Protein AF-A0A7W0K0W0-F1 (afdb_monomer)

Mean predicted aligned error: 3.58 Å

pLDDT: mean 94.78, std 10.16, range [46.88, 98.88]

Secondary structure (DSSP, 8-state):
-TT-SSEEHHHHHHHHHHHHHHHHHHHHHHT-S-HHHHHHHHHHHHHHHHHHHHBSSTT-SS--B-HHHHHHHHHHHHHHHHHHHHHHT-TT-HHHHHHHHHHHHHHHHHHHTEE-SPPPP---

Foldseek 3Di:
DQAAAPAEQVNVLVVLLVQLVCLLCVCVVLVFPDPLLNVVSNVLSVVSVVLSQQECDDNHVHHHDYLVVSLVVLLVSLVCLQCVCVVVVVVVRVSSNCVSNVSSVVSNVVSVRYNSDHDPDPDD

Structure (mmCIF, N/CA/C/O backbone):
data_AF-A0A7W0K0W0-F1
#
_entry.id   AF-A0A7W0K0W0-F1
#
loop_
_atom_site.group_PDB
_atom_site.id
_atom_site.type_symbol
_atom_site.label_atom_id
_atom_site.label_alt_id
_atom_site.label_comp_id
_atom_site.label_asym_id
_atom_site.label_entity_id
_atom_site.label_seq_id
_atom_site.pdbx_PDB_ins_code
_atom_site.Cartn_x
_atom_site.Cartn_y
_atom_site.Cartn_z
_atom_site.occupancy
_atom_site.B_iso_or_equiv
_atom_site.auth_seq_id
_atom_site.auth_comp_id
_atom_site.auth_asym_id
_atom_site.auth_atom_id
_atom_site.pdbx_PDB_model_num
ATOM 1 N N . MET A 1 1 ? 19.041 1.757 -3.903 1.00 60.38 1 MET A N 1
ATOM 2 C CA . MET A 1 1 ? 18.096 0.774 -3.332 1.00 60.38 1 MET A CA 1
ATOM 3 C C . MET A 1 1 ? 17.093 0.341 -4.389 1.00 60.38 1 MET A C 1
ATOM 5 O O . MET A 1 1 ? 17.070 -0.834 -4.698 1.00 60.38 1 MET A O 1
ATOM 9 N N . LEU A 1 2 ? 16.435 1.279 -5.075 1.00 78.50 2 LEU A N 1
ATOM 10 C CA . LEU A 1 2 ? 15.399 1.020 -6.092 1.00 78.50 2 LEU A CA 1
ATOM 11 C C . LEU A 1 2 ? 15.776 0.130 -7.303 1.00 78.50 2 LEU A C 1
ATOM 13 O O . LEU A 1 2 ? 14.889 -0.251 -8.054 1.00 78.50 2 LEU A O 1
ATOM 17 N N . ASN A 1 3 ? 17.048 -0.222 -7.518 1.00 81.50 3 ASN A N 1
ATOM 18 C CA . ASN A 1 3 ? 17.499 -1.002 -8.687 1.00 81.50 3 ASN A CA 1
ATOM 19 C C . ASN A 1 3 ? 18.041 -2.389 -8.294 1.00 81.50 3 ASN A C 1
ATOM 21 O O . ASN A 1 3 ? 18.635 -3.083 -9.114 1.00 81.50 3 ASN A O 1
ATOM 25 N N . ARG A 1 4 ? 17.924 -2.788 -7.020 1.00 84.00 4 ARG A N 1
ATOM 26 C CA . ARG A 1 4 ? 18.446 -4.062 -6.503 1.00 84.00 4 ARG A CA 1
ATOM 27 C C . ARG A 1 4 ? 17.460 -4.656 -5.510 1.00 84.00 4 ARG A C 1
ATOM 29 O O . ARG A 1 4 ? 16.910 -3.931 -4.699 1.00 84.00 4 ARG A O 1
ATOM 36 N N . GLY A 1 5 ? 17.284 -5.970 -5.554 1.00 91.56 5 GLY A N 1
ATOM 37 C CA . GLY A 1 5 ? 16.384 -6.673 -4.647 1.00 91.56 5 GLY A CA 1
ATOM 38 C C . GLY A 1 5 ? 15.826 -7.952 -5.270 1.00 91.56 5 GLY A C 1
ATOM 39 O O . GLY A 1 5 ? 15.755 -8.057 -6.503 1.00 91.56 5 GLY A O 1
ATOM 40 N N . PRO A 1 6 ? 15.456 -8.949 -4.450 1.00 95.25 6 PRO A N 1
ATOM 41 C CA . PRO A 1 6 ? 14.933 -10.218 -4.944 1.00 95.25 6 PRO A CA 1
ATOM 42 C C . PRO A 1 6 ? 13.568 -10.077 -5.633 1.00 95.25 6 PRO A C 1
ATOM 44 O O . PRO A 1 6 ? 13.277 -10.855 -6.544 1.00 95.25 6 PRO A O 1
ATOM 47 N N . VAL A 1 7 ? 12.761 -9.066 -5.290 1.00 96.38 7 VAL A N 1
ATOM 48 C CA . VAL A 1 7 ? 11.400 -8.895 -5.822 1.00 96.38 7 VAL A CA 1
ATOM 49 C C . VAL A 1 7 ? 11.415 -8.085 -7.130 1.00 96.38 7 VAL A C 1
ATOM 51 O O . VAL A 1 7 ? 11.869 -6.940 -7.125 1.00 96.38 7 VAL A O 1
ATOM 54 N N . PRO A 1 8 ? 10.957 -8.651 -8.267 1.00 95.19 8 PRO A N 1
ATOM 55 C CA . PRO A 1 8 ? 10.842 -7.921 -9.531 1.00 95.19 8 PRO A CA 1
ATOM 56 C C . PRO A 1 8 ? 9.728 -6.866 -9.504 1.00 95.19 8 PRO A C 1
ATOM 58 O O . PRO A 1 8 ? 8.648 -7.144 -8.985 1.00 95.19 8 PRO A O 1
ATOM 61 N N . ALA A 1 9 ? 9.928 -5.740 -10.198 1.00 95.06 9 ALA A N 1
ATOM 62 C CA . ALA A 1 9 ? 8.922 -4.689 -10.397 1.00 95.06 9 ALA A CA 1
ATOM 63 C C . ALA 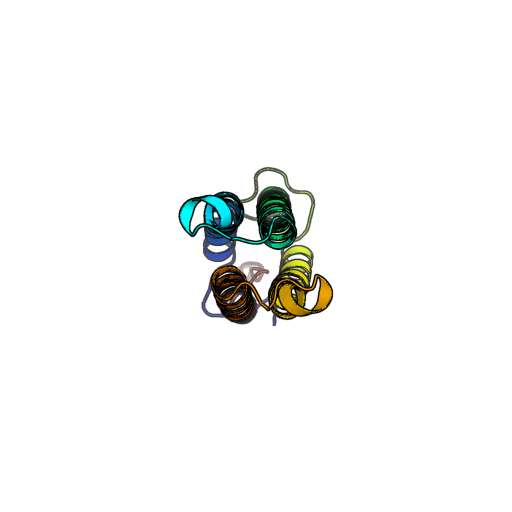A 1 9 ? 7.548 -5.221 -10.845 1.00 95.06 9 ALA A C 1
ATOM 65 O O . ALA A 1 9 ? 6.516 -4.804 -10.333 1.00 95.06 9 ALA A O 1
ATOM 66 N N . ARG A 1 10 ? 7.514 -6.198 -11.763 1.00 94.94 10 ARG A N 1
ATOM 67 C CA . ARG A 1 10 ? 6.252 -6.808 -12.216 1.00 94.94 10 ARG A CA 1
ATOM 68 C C . ARG A 1 10 ? 5.501 -7.538 -11.099 1.00 94.94 10 ARG A C 1
ATOM 70 O O . ARG A 1 10 ? 4.278 -7.537 -11.119 1.00 94.94 10 ARG A O 1
ATOM 77 N N . VAL A 1 11 ? 6.217 -8.194 -10.183 1.00 96.94 11 VAL A N 1
ATOM 78 C CA . VAL A 1 11 ? 5.603 -8.904 -9.050 1.00 96.94 11 VAL A CA 1
ATOM 79 C C . VAL A 1 11 ? 5.107 -7.897 -8.025 1.00 96.94 11 VAL A C 1
ATOM 81 O O . VAL A 1 11 ? 3.969 -8.022 -7.594 1.00 96.94 11 VAL A O 1
ATOM 84 N N . HIS A 1 12 ? 5.919 -6.886 -7.702 1.00 97.56 12 HIS A N 1
ATOM 85 C CA . HIS A 1 12 ? 5.512 -5.782 -6.832 1.00 97.56 12 HIS A CA 1
ATOM 86 C C . HIS A 1 12 ? 4.215 -5.144 -7.338 1.00 97.56 12 HIS A C 1
ATOM 88 O O . HIS A 1 12 ? 3.199 -5.249 -6.674 1.00 97.56 12 HIS A O 1
ATOM 94 N N . GLY A 1 13 ? 4.186 -4.688 -8.594 1.00 97.12 13 GLY A N 1
ATOM 95 C CA . GLY A 1 13 ? 2.994 -4.047 -9.149 1.00 97.12 13 GLY A CA 1
ATOM 96 C C . GLY A 1 13 ? 1.750 -4.931 -9.268 1.00 97.12 13 GLY A C 1
ATOM 97 O O . GLY A 1 13 ? 0.661 -4.414 -9.481 1.00 97.12 13 GLY A O 1
ATOM 98 N N . MET A 1 14 ? 1.866 -6.262 -9.172 1.00 97.94 14 MET A N 1
ATOM 99 C CA . MET A 1 14 ? 0.695 -7.139 -9.009 1.00 97.94 14 MET A CA 1
ATOM 100 C C . MET A 1 14 ? 0.215 -7.170 -7.555 1.00 97.94 14 MET A C 1
ATOM 102 O O . MET A 1 14 ? -0.990 -7.239 -7.314 1.00 97.94 14 MET A O 1
ATOM 106 N N . LEU A 1 15 ? 1.150 -7.137 -6.604 1.00 98.31 15 LEU A N 1
ATOM 107 C CA . LEU A 1 15 ? 0.857 -7.082 -5.177 1.00 98.31 15 LEU A CA 1
ATOM 108 C C . LEU A 1 15 ? 0.190 -5.762 -4.788 1.00 98.31 15 LEU A C 1
ATOM 110 O O . LEU A 1 15 ? -0.690 -5.818 -3.943 1.00 98.31 15 LEU A O 1
ATOM 114 N N . ASP A 1 16 ? 0.488 -4.641 -5.445 1.00 98.12 16 ASP A N 1
ATOM 115 C CA . ASP A 1 16 ? -0.177 -3.349 -5.190 1.00 98.12 16 ASP A CA 1
ATOM 116 C C . ASP A 1 16 ? -1.692 -3.442 -5.380 1.00 98.12 16 ASP A C 1
ATOM 118 O O . ASP A 1 16 ? -2.473 -2.979 -4.554 1.00 98.12 16 ASP A O 1
ATOM 122 N N . TYR A 1 17 ? -2.147 -4.119 -6.442 1.00 98.62 17 TYR A N 1
ATOM 123 C CA . TYR A 1 17 ? -3.581 -4.318 -6.664 1.00 98.62 17 TYR A CA 1
ATOM 124 C C . TYR A 1 17 ? -4.216 -5.201 -5.591 1.00 98.62 17 TYR A C 1
ATOM 126 O O . TYR A 1 17 ? -5.344 -4.947 -5.166 1.00 98.62 17 TYR A O 1
ATOM 134 N N . VAL A 1 18 ? -3.498 -6.240 -5.150 1.00 98.56 18 VAL A N 1
ATOM 135 C CA . VAL A 1 18 ? -3.959 -7.110 -4.062 1.00 98.56 18 VAL A CA 1
ATOM 136 C C . VAL A 1 18 ? -4.028 -6.318 -2.761 1.00 98.56 18 VAL A C 1
ATOM 138 O O . VAL A 1 18 ? -5.045 -6.370 -2.075 1.00 98.56 18 VAL A O 1
ATOM 141 N N . LEU A 1 19 ? -2.983 -5.559 -2.442 1.00 98.56 19 LEU A N 1
ATOM 142 C CA . LEU A 1 19 ? -2.890 -4.748 -1.240 1.00 98.56 19 LEU A CA 1
ATOM 143 C C . LEU A 1 19 ? -3.964 -3.664 -1.226 1.00 98.56 19 LEU A C 1
ATOM 145 O O . LEU A 1 19 ? -4.691 -3.549 -0.246 1.00 98.56 19 LEU A O 1
ATOM 149 N N . GLY A 1 20 ? -4.122 -2.924 -2.319 1.00 98.81 20 GLY A N 1
ATOM 150 C CA . GLY A 1 20 ? -5.148 -1.902 -2.453 1.00 98.81 20 GLY A CA 1
ATOM 151 C C . GLY A 1 20 ? -6.560 -2.463 -2.260 1.00 98.81 20 GLY A C 1
ATOM 152 O O . GLY A 1 20 ? -7.353 -1.892 -1.513 1.00 98.81 20 GLY A O 1
ATOM 153 N N . ALA A 1 21 ? -6.864 -3.632 -2.838 1.00 98.81 21 ALA A N 1
ATOM 154 C CA . ALA A 1 21 ? -8.137 -4.315 -2.600 1.00 98.81 21 ALA A CA 1
ATOM 155 C C . ALA A 1 21 ? -8.297 -4.768 -1.138 1.00 98.81 21 ALA A C 1
ATOM 157 O O . ALA A 1 21 ? -9.370 -4.603 -0.557 1.00 98.81 21 ALA A O 1
ATOM 158 N N . VAL A 1 22 ? -7.236 -5.310 -0.528 1.00 98.75 22 VAL A N 1
ATOM 159 C CA . VAL A 1 22 ? -7.233 -5.706 0.886 1.00 98.75 22 VAL A CA 1
ATOM 160 C C . VAL A 1 22 ? -7.473 -4.498 1.787 1.00 98.75 22 VAL A C 1
ATOM 162 O O . VAL A 1 22 ? -8.330 -4.585 2.650 1.00 98.75 22 VAL A O 1
ATOM 165 N N . LEU A 1 23 ? -6.800 -3.368 1.572 1.00 98.81 23 LEU A N 1
ATOM 166 C CA . LEU A 1 23 ? -6.988 -2.140 2.352 1.00 98.81 23 LEU A CA 1
ATOM 167 C C . LEU A 1 23 ? -8.427 -1.609 2.253 1.00 98.81 23 LEU A C 1
ATOM 169 O O . LEU A 1 23 ? -9.019 -1.236 3.261 1.00 98.81 23 LEU A O 1
ATOM 173 N N . VAL A 1 24 ? -9.033 -1.637 1.061 1.00 98.88 24 VAL A N 1
ATOM 174 C CA . VAL A 1 24 ? -10.434 -1.215 0.882 1.00 98.88 24 VAL A CA 1
ATOM 175 C C . VAL A 1 24 ? -11.411 -2.138 1.615 1.00 98.88 24 VAL A C 1
ATOM 177 O O . VAL A 1 24 ? -12.410 -1.666 2.151 1.00 98.88 24 VAL A O 1
ATOM 180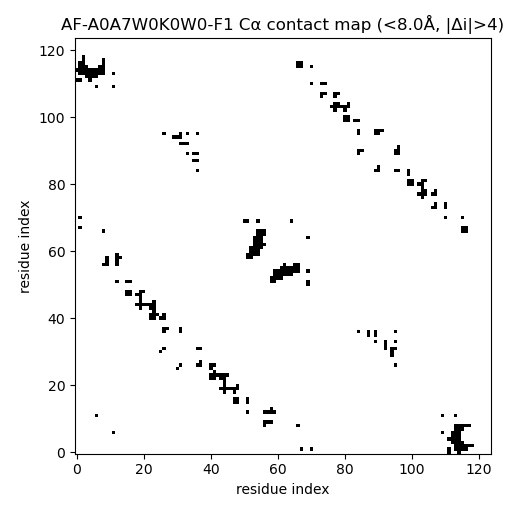 N N . LEU A 1 25 ? -11.160 -3.449 1.633 1.00 98.81 25 LEU A N 1
ATOM 181 C CA . LEU A 1 25 ? -12.109 -4.435 2.164 1.00 98.81 25 LEU A CA 1
ATOM 182 C C . LEU A 1 25 ? -11.878 -4.789 3.640 1.00 98.81 25 LEU A C 1
ATOM 184 O O . LEU A 1 25 ? -12.826 -5.159 4.333 1.00 98.81 25 LEU A O 1
ATOM 188 N N . ALA A 1 26 ? -10.643 -4.675 4.125 1.00 98.56 26 ALA A N 1
ATOM 189 C CA . ALA A 1 26 ? -10.228 -5.056 5.469 1.00 98.56 26 ALA A CA 1
ATOM 190 C C . ALA A 1 26 ? -11.078 -4.458 6.594 1.00 98.56 26 ALA A C 1
ATOM 192 O O . ALA A 1 26 ? -11.491 -5.250 7.437 1.00 98.56 26 ALA A O 1
ATOM 193 N N . PRO A 1 27 ? -11.403 -3.148 6.634 1.00 98.62 27 PRO A N 1
ATOM 194 C CA . PRO A 1 27 ? -12.176 -2.611 7.754 1.00 98.62 27 PRO A CA 1
ATOM 195 C C . PRO A 1 27 ? -13.549 -3.281 7.888 1.00 98.62 27 PRO A C 1
ATOM 197 O O . PRO A 1 27 ? -14.002 -3.551 8.995 1.00 98.62 27 PRO A O 1
ATOM 200 N N . PHE A 1 28 ? -14.177 -3.648 6.767 1.00 98.50 28 PHE A N 1
ATOM 201 C CA . PHE A 1 28 ? -15.485 -4.306 6.755 1.00 98.50 28 PHE A CA 1
ATOM 202 C C . PHE A 1 28 ? -15.408 -5.803 7.069 1.00 98.50 28 PHE A C 1
ATOM 204 O O . PHE A 1 28 ? -16.318 -6.357 7.677 1.00 98.50 28 PHE A O 1
ATOM 211 N N . VAL A 1 29 ? -14.338 -6.473 6.632 1.00 98.50 29 VAL A N 1
ATOM 212 C CA . VAL A 1 29 ? -14.140 -7.916 6.850 1.00 98.50 29 VAL A CA 1
ATOM 213 C C . VAL A 1 29 ? -13.639 -8.205 8.264 1.00 98.50 29 VAL A C 1
ATOM 215 O O . VAL A 1 29 ? -14.039 -9.201 8.862 1.00 98.50 29 VAL A O 1
ATOM 218 N N . LEU A 1 30 ? -12.753 -7.353 8.782 1.00 98.12 30 LEU A N 1
ATOM 219 C CA . LEU A 1 30 ? -12.147 -7.489 10.105 1.00 98.12 30 LEU A CA 1
ATOM 220 C C . LEU A 1 30 ? -12.968 -6.802 11.202 1.00 98.12 30 LEU A C 1
ATOM 222 O O . LEU A 1 30 ? -12.739 -7.098 12.369 1.00 98.12 30 LEU A O 1
ATOM 226 N N . GLY A 1 31 ? -13.919 -5.938 10.832 1.00 97.56 31 GLY A N 1
ATOM 227 C CA . GLY A 1 31 ? -14.795 -5.235 11.766 1.00 97.56 31 GLY A CA 1
ATOM 228 C C . GLY A 1 31 ? -14.042 -4.190 12.579 1.00 97.56 31 GLY A C 1
ATOM 229 O O . GLY A 1 31 ? -13.938 -4.337 13.789 1.00 97.56 31 GLY A O 1
ATOM 230 N N . PHE A 1 32 ? -13.483 -3.174 11.916 1.00 98.25 32 PHE A N 1
ATOM 231 C CA . PHE A 1 32 ? -12.914 -2.026 12.631 1.00 98.25 32 PHE A CA 1
ATOM 232 C C . PHE A 1 32 ? -14.031 -1.305 13.391 1.00 98.25 32 PHE A C 1
ATOM 234 O O . PHE A 1 32 ? -15.106 -1.074 12.833 1.00 98.25 32 PHE A O 1
ATOM 241 N N . ASP A 1 33 ? -13.763 -0.961 14.646 1.00 96.56 33 ASP A N 1
ATOM 242 C CA . ASP A 1 33 ? -14.713 -0.290 15.535 1.00 96.56 33 ASP A CA 1
ATOM 243 C C . ASP A 1 33 ? -14.623 1.242 15.398 1.00 96.56 33 ASP A C 1
ATOM 245 O O . ASP A 1 33 ? -15.552 1.956 15.781 1.00 96.56 33 ASP A O 1
ATOM 249 N N . ASP A 1 34 ? -13.524 1.752 14.827 1.00 98.06 34 ASP A N 1
ATOM 250 C CA . ASP A 1 34 ? -13.295 3.180 14.606 1.00 98.06 34 ASP A CA 1
ATOM 251 C C . ASP A 1 34 ? -13.575 3.625 13.148 1.00 98.06 34 ASP A C 1
ATOM 253 O O . ASP A 1 34 ? -12.996 3.134 12.166 1.00 98.06 34 ASP A O 1
ATOM 257 N N . ASP A 1 35 ? -14.458 4.618 12.995 1.00 98.25 35 ASP A N 1
ATOM 258 C CA . ASP A 1 35 ? -14.845 5.187 11.694 1.00 98.25 35 ASP A CA 1
ATOM 259 C C . ASP A 1 35 ? -13.683 5.922 10.996 1.00 98.25 35 ASP A C 1
ATOM 261 O O . ASP A 1 35 ? -13.588 5.935 9.758 1.00 98.25 35 ASP A O 1
ATOM 265 N N . THR A 1 36 ? -12.774 6.528 11.768 1.00 98.50 36 THR A N 1
ATOM 266 C CA . THR A 1 36 ? -11.567 7.185 11.246 1.00 98.50 36 THR A CA 1
ATOM 267 C C . THR A 1 36 ? -10.606 6.138 10.706 1.00 98.50 36 THR A C 1
ATOM 269 O O . THR A 1 36 ? -10.133 6.289 9.579 1.00 98.50 36 THR A O 1
ATOM 272 N N . ALA A 1 37 ? -10.376 5.045 11.438 1.00 98.62 37 ALA A N 1
ATOM 273 C CA . ALA A 1 37 ? -9.568 3.920 10.972 1.00 98.62 37 ALA A CA 1
ATOM 274 C C . ALA A 1 37 ? -10.119 3.343 9.662 1.00 98.62 37 ALA A C 1
ATOM 276 O O . ALA A 1 37 ? -9.368 3.154 8.700 1.00 98.62 37 ALA A O 1
ATOM 277 N N . THR A 1 38 ? -11.437 3.135 9.589 1.00 98.81 38 THR A N 1
ATOM 278 C CA . THR A 1 38 ? -12.121 2.678 8.371 1.00 98.81 38 THR A CA 1
ATOM 279 C C . THR A 1 38 ? -11.886 3.636 7.206 1.00 98.81 38 THR A C 1
ATOM 281 O O . THR A 1 38 ? -11.455 3.218 6.129 1.00 98.81 38 THR A O 1
ATOM 284 N N . THR A 1 39 ? -12.106 4.935 7.421 1.00 98.81 39 THR A N 1
ATOM 285 C CA . THR A 1 39 ? -11.940 5.960 6.383 1.00 98.81 39 THR A CA 1
ATOM 286 C C . THR A 1 39 ? -10.496 6.037 5.891 1.00 98.81 39 THR A C 1
ATOM 288 O O . THR A 1 39 ? -10.253 6.008 4.683 1.00 98.81 39 THR A O 1
ATOM 291 N N . VAL A 1 40 ? -9.527 6.097 6.809 1.00 98.81 40 VAL A N 1
ATOM 292 C CA . VAL A 1 40 ? -8.095 6.153 6.484 1.00 98.81 40 VAL A CA 1
ATOM 293 C C . VAL A 1 40 ? -7.674 4.906 5.706 1.00 98.81 40 VAL A C 1
ATOM 295 O O . VAL A 1 40 ? -6.972 5.030 4.704 1.00 98.81 40 VAL A O 1
ATOM 298 N N . CYS A 1 41 ? -8.137 3.720 6.110 1.00 98.75 41 CYS A N 1
ATOM 299 C CA . CYS A 1 41 ? -7.796 2.455 5.461 1.00 98.75 41 CYS A CA 1
ATOM 300 C C . CYS A 1 41 ? -8.328 2.389 4.020 1.00 98.75 41 CYS A C 1
ATOM 302 O O . CYS A 1 41 ? -7.581 2.084 3.088 1.00 98.75 41 CYS A O 1
ATOM 304 N N . VAL A 1 42 ? -9.592 2.775 3.808 1.00 98.88 42 VAL A N 1
ATOM 305 C CA . VAL A 1 42 ? -10.204 2.807 2.471 1.00 98.88 42 VAL A CA 1
ATOM 306 C C . VAL A 1 42 ? -9.517 3.831 1.569 1.00 98.88 42 VAL A C 1
ATOM 308 O O . VAL A 1 42 ? -9.200 3.519 0.421 1.00 98.88 42 VAL A O 1
AT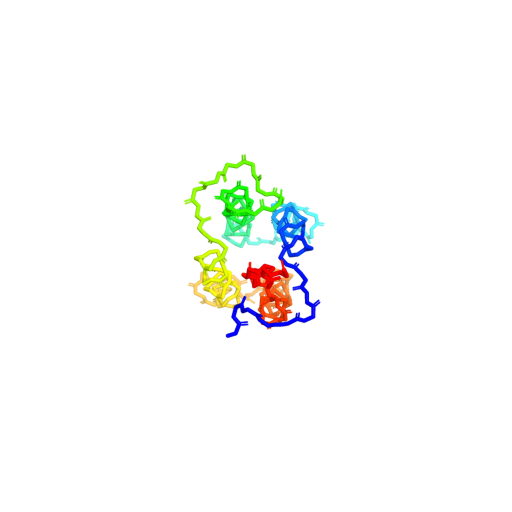OM 311 N N . VAL A 1 43 ? -9.247 5.041 2.073 1.00 98.88 43 VAL A N 1
ATOM 312 C CA . VAL A 1 43 ? -8.538 6.079 1.306 1.00 98.88 43 VAL A CA 1
ATOM 313 C C . VAL A 1 43 ? -7.132 5.615 0.935 1.00 98.88 43 VAL A C 1
ATOM 315 O O . VAL A 1 43 ? -6.725 5.787 -0.215 1.00 98.88 43 VAL A O 1
ATOM 318 N N . ALA A 1 44 ? -6.411 4.984 1.865 1.00 98.81 44 ALA A N 1
ATOM 319 C CA . ALA A 1 44 ? -5.096 4.414 1.601 1.00 98.81 44 ALA A CA 1
ATOM 320 C C . ALA A 1 44 ? -5.160 3.330 0.515 1.00 98.81 44 ALA A C 1
ATOM 322 O O . ALA A 1 44 ? -4.363 3.358 -0.418 1.00 98.81 44 ALA A O 1
ATOM 323 N N . GLY A 1 45 ? -6.147 2.432 0.574 1.00 98.88 45 GLY A N 1
ATOM 324 C CA . GLY A 1 45 ? -6.347 1.405 -0.448 1.00 98.88 45 GLY A CA 1
ATOM 325 C C . GLY A 1 45 ? -6.655 1.973 -1.834 1.00 98.88 45 GLY A C 1
ATOM 326 O O . GLY A 1 45 ? -6.092 1.522 -2.828 1.00 98.88 45 GLY A O 1
ATOM 327 N N . VAL A 1 46 ? -7.492 3.009 -1.923 1.00 98.88 46 VAL A N 1
ATOM 328 C CA . VAL A 1 46 ? -7.766 3.696 -3.197 1.00 98.88 46 VAL A CA 1
ATOM 329 C C . VAL A 1 46 ? -6.520 4.414 -3.723 1.00 98.88 46 VAL A C 1
ATOM 331 O O . VAL A 1 46 ? -6.256 4.369 -4.926 1.00 98.88 46 VAL A O 1
ATOM 334 N N . ALA A 1 47 ? -5.746 5.056 -2.844 1.00 98.75 47 ALA A N 1
ATOM 335 C CA . ALA A 1 47 ? -4.502 5.724 -3.216 1.00 98.75 47 ALA A CA 1
ATOM 336 C C . ALA A 1 47 ? -3.461 4.729 -3.755 1.00 98.75 47 ALA A C 1
ATOM 338 O O . ALA A 1 47 ? -2.881 4.986 -4.807 1.00 98.75 47 ALA A O 1
ATOM 339 N N . GLU A 1 48 ? -3.294 3.581 -3.096 1.00 98.62 48 GLU A N 1
ATOM 340 C CA . GLU A 1 48 ? -2.433 2.474 -3.532 1.00 98.62 48 GLU A CA 1
ATOM 341 C C . GLU A 1 48 ? -2.812 1.992 -4.941 1.00 98.62 48 GLU A C 1
ATOM 343 O O . GLU A 1 48 ? -1.985 1.978 -5.854 1.00 98.62 48 GLU A O 1
ATOM 348 N N . LEU A 1 49 ? -4.101 1.698 -5.163 1.00 98.75 49 LEU A N 1
ATOM 349 C CA . LEU A 1 49 ? -4.608 1.285 -6.477 1.00 98.75 49 LEU A CA 1
ATOM 350 C C . LEU A 1 49 ? -4.340 2.340 -7.549 1.00 98.75 49 LEU A C 1
ATOM 352 O O . LEU A 1 49 ? -3.948 2.007 -8.668 1.00 98.75 49 LEU A O 1
ATOM 356 N N . PHE A 1 50 ? -4.563 3.613 -7.222 1.00 98.69 50 PHE A N 1
ATOM 357 C CA . PHE A 1 50 ? -4.321 4.714 -8.143 1.00 98.69 50 PHE A CA 1
ATOM 358 C C . PHE A 1 50 ? -2.837 4.817 -8.507 1.00 98.69 50 PHE A C 1
ATOM 360 O O . PHE A 1 50 ? -2.492 4.921 -9.686 1.00 98.69 50 PHE A O 1
ATOM 367 N N . VAL A 1 51 ? -1.951 4.754 -7.517 1.00 98.50 51 VAL A N 1
ATOM 368 C CA . VAL A 1 51 ? -0.501 4.823 -7.710 1.00 98.50 51 V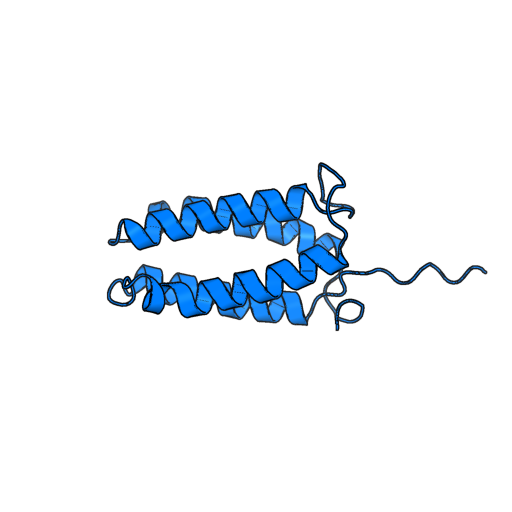AL A CA 1
ATOM 369 C C . VAL A 1 51 ? -0.020 3.637 -8.553 1.00 98.50 51 VAL A C 1
ATOM 371 O O . VAL A 1 51 ? 0.564 3.863 -9.613 1.00 98.50 51 VAL A O 1
ATOM 374 N N . GLY A 1 52 ? -0.354 2.392 -8.196 1.00 97.69 52 GLY A N 1
ATOM 375 C CA . GLY A 1 52 ? 0.026 1.201 -8.970 1.00 97.69 52 GLY A CA 1
ATOM 376 C C . GLY A 1 52 ? -0.512 1.204 -10.411 1.00 97.69 52 GLY A C 1
ATOM 377 O O . GLY A 1 52 ? 0.215 0.883 -11.365 1.00 97.69 52 GLY A O 1
ATOM 378 N N . ALA A 1 53 ? -1.759 1.654 -10.605 1.00 98.44 53 ALA A N 1
ATOM 379 C CA . ALA A 1 53 ? -2.385 1.764 -11.924 1.00 98.44 53 ALA A CA 1
ATOM 380 C C . ALA A 1 53 ? -1.778 2.864 -12.800 1.00 98.44 53 ALA A C 1
ATOM 382 O O . ALA A 1 53 ? -1.843 2.758 -14.028 1.00 98.44 53 ALA A O 1
ATOM 383 N N . THR A 1 54 ? -1.191 3.900 -12.203 1.00 98.56 54 THR A N 1
ATOM 384 C CA . THR A 1 54 ? -0.610 5.039 -12.926 1.00 98.56 54 THR A CA 1
ATOM 385 C C . THR A 1 54 ? 0.907 4.922 -13.139 1.00 98.56 54 THR A C 1
ATOM 387 O O . THR A 1 54 ? 1.511 5.782 -13.791 1.00 98.56 54 THR A O 1
ATOM 390 N N . THR A 1 55 ? 1.530 3.837 -12.667 1.00 98.25 55 THR A N 1
ATOM 391 C CA . THR A 1 55 ? 2.967 3.580 -12.826 1.00 98.25 55 THR A CA 1
ATOM 392 C C . THR A 1 55 ? 3.348 3.056 -14.214 1.00 98.25 55 THR A C 1
ATOM 394 O O . THR A 1 55 ? 2.721 2.171 -14.815 1.00 98.25 55 THR A O 1
ATOM 397 N N . ALA A 1 56 ? 4.463 3.573 -14.729 1.00 96.75 56 ALA A N 1
ATOM 398 C CA . ALA A 1 56 ? 5.038 3.239 -16.023 1.00 96.75 56 ALA A CA 1
ATOM 399 C C . ALA A 1 56 ? 5.806 1.895 -16.036 1.00 96.75 56 ALA A C 1
ATOM 401 O O . ALA A 1 56 ? 7.002 1.852 -16.307 1.00 96.75 56 ALA A O 1
ATOM 402 N N . TRP A 1 57 ? 5.110 0.788 -15.754 1.00 93.56 57 TRP A N 1
ATOM 403 C CA . TRP A 1 57 ? 5.648 -0.588 -15.699 1.00 93.56 57 TRP A CA 1
ATOM 404 C C . TRP A 1 57 ? 4.652 -1.643 -16.211 1.00 93.56 57 TRP A C 1
ATOM 406 O O . TRP A 1 57 ? 3.532 -1.293 -16.561 1.00 93.56 57 TRP A O 1
ATOM 416 N N . GLY A 1 58 ? 5.009 -2.930 -16.259 1.00 94.75 58 GLY A N 1
ATOM 417 C CA . GLY A 1 58 ? 4.147 -3.991 -16.815 1.00 94.75 58 GLY A CA 1
ATOM 418 C C . GLY A 1 58 ? 2.692 -4.012 -16.295 1.00 94.75 58 GLY A C 1
ATOM 419 O O . GLY A 1 58 ? 1.785 -3.997 -17.123 1.00 94.75 58 GLY A O 1
ATOM 420 N N . PRO A 1 59 ? 2.448 -4.009 -14.969 1.00 96.62 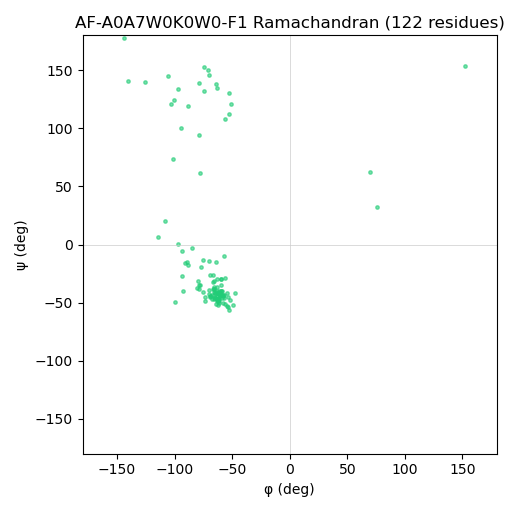59 PRO A N 1
ATOM 421 C CA . PRO A 1 59 ? 1.092 -4.060 -14.396 1.00 96.62 59 PRO A CA 1
ATOM 422 C C . PRO A 1 59 ? 0.269 -2.761 -14.464 1.00 96.62 59 PRO A C 1
ATOM 424 O O . PRO A 1 59 ? -0.931 -2.788 -14.208 1.00 96.62 59 PRO A O 1
ATOM 427 N N . GLY A 1 60 ? 0.881 -1.614 -14.769 1.00 96.75 60 GLY A N 1
ATOM 428 C CA . GLY A 1 60 ? 0.169 -0.330 -14.764 1.00 96.75 60 GLY A CA 1
ATOM 429 C C . GLY A 1 60 ? -0.821 -0.205 -15.929 1.00 96.75 60 GLY A C 1
ATOM 430 O O . GLY A 1 60 ? -0.565 -0.723 -17.019 1.00 96.75 60 GLY A O 1
ATOM 431 N N . LEU A 1 61 ? -1.904 0.542 -15.736 1.00 98.06 61 LEU A N 1
ATOM 432 C CA . LEU A 1 61 ? -2.940 0.788 -16.747 1.00 98.06 61 LEU A CA 1
ATOM 433 C C . LEU A 1 61 ? -2.667 2.064 -17.551 1.00 98.06 61 LEU A C 1
ATOM 435 O O . LEU A 1 61 ? -2.820 2.079 -18.770 1.00 98.06 61 LEU A O 1
ATOM 439 N N . VAL A 1 62 ? -2.205 3.119 -16.879 1.00 97.88 62 VAL A N 1
ATOM 440 C CA . VAL A 1 62 ? -1.843 4.411 -17.473 1.00 97.88 62 VAL A CA 1
ATOM 441 C C . VAL A 1 62 ? -0.409 4.744 -17.068 1.00 97.88 62 VAL A C 1
ATOM 443 O O . VAL A 1 62 ? 0.001 4.467 -15.952 1.00 97.88 62 VAL A O 1
ATOM 446 N N . LYS A 1 63 ? 0.402 5.292 -17.976 1.00 97.12 63 LYS A N 1
ATOM 447 C CA . LYS A 1 63 ? 1.849 5.485 -17.761 1.00 97.12 63 LYS A CA 1
ATOM 448 C C . LYS A 1 63 ? 2.152 6.940 -17.393 1.00 97.12 63 LYS A C 1
ATOM 450 O O . LYS A 1 63 ? 2.632 7.692 -18.233 1.00 97.12 63 LYS A O 1
ATOM 455 N N . LEU A 1 64 ? 1.820 7.339 -16.165 1.00 97.69 64 LEU A N 1
ATOM 456 C CA . LEU A 1 64 ? 1.985 8.717 -15.679 1.00 97.69 64 LEU A CA 1
ATOM 457 C C . LEU A 1 64 ? 3.243 8.894 -14.826 1.00 97.69 64 LEU A C 1
ATOM 459 O O . LEU A 1 64 ? 4.011 9.822 -15.069 1.00 97.69 64 LEU A O 1
ATOM 463 N N . ILE A 1 65 ? 3.465 8.021 -13.840 1.00 96.69 65 ILE A N 1
ATOM 464 C CA . ILE A 1 65 ? 4.601 8.131 -12.914 1.00 96.69 65 ILE A CA 1
ATOM 465 C C . ILE A 1 65 ? 5.679 7.096 -13.237 1.00 96.69 65 ILE A C 1
ATOM 467 O O . ILE A 1 65 ? 5.385 5.983 -13.673 1.00 96.69 65 ILE A O 1
ATOM 471 N N . SER A 1 66 ? 6.952 7.451 -13.046 1.00 96.62 66 SER A N 1
ATOM 472 C CA . SER A 1 66 ? 8.052 6.506 -13.264 1.00 96.62 66 SER A CA 1
ATOM 473 C C . SER A 1 66 ? 8.119 5.471 -12.129 1.00 96.62 66 SER A C 1
ATOM 475 O O . SER A 1 66 ? 7.766 5.797 -10.994 1.00 96.62 66 SER A O 1
ATOM 477 N N . PRO A 1 67 ? 8.640 4.252 -12.375 1.00 95.88 67 PRO A N 1
ATOM 478 C CA . PRO A 1 67 ? 8.822 3.254 -11.316 1.00 95.88 67 PRO A CA 1
ATOM 479 C C . PRO A 1 67 ? 9.683 3.744 -10.143 1.00 95.88 67 PRO A C 1
ATOM 481 O O . PRO A 1 67 ? 9.488 3.325 -9.008 1.00 95.88 67 PRO A O 1
ATOM 484 N N . ALA A 1 68 ? 10.620 4.665 -10.396 1.00 94.88 68 ALA A N 1
ATOM 485 C CA . ALA A 1 68 ? 11.433 5.257 -9.339 1.00 94.88 68 ALA A CA 1
ATOM 486 C C . ALA A 1 68 ? 10.618 6.193 -8.430 1.00 94.88 68 ALA A C 1
ATOM 488 O O . ALA A 1 68 ? 10.820 6.188 -7.220 1.00 94.88 68 ALA A O 1
ATOM 489 N N . VAL A 1 69 ? 9.699 6.981 -9.004 1.00 96.81 69 VAL A N 1
ATOM 490 C CA . VAL A 1 69 ? 8.788 7.845 -8.235 1.00 96.81 69 VAL A CA 1
ATOM 491 C C . VAL A 1 69 ? 7.801 7.002 -7.436 1.00 96.81 69 VAL A C 1
ATOM 493 O O . VAL A 1 69 ? 7.611 7.279 -6.259 1.00 96.81 69 VAL A O 1
ATOM 496 N N . HIS A 1 70 ? 7.240 5.955 -8.046 1.00 97.50 70 HIS A N 1
ATOM 497 C CA . HIS A 1 70 ? 6.383 4.988 -7.359 1.00 97.50 70 HIS A CA 1
ATOM 498 C C . HIS A 1 70 ? 7.081 4.405 -6.119 1.00 97.50 70 HIS A C 1
ATOM 500 O O . HIS A 1 70 ? 6.603 4.613 -5.015 1.00 97.50 70 HIS A O 1
ATOM 506 N N . GLY A 1 71 ? 8.297 3.858 -6.256 1.00 96.94 71 GLY A N 1
ATOM 507 C CA . GLY A 1 71 ? 9.007 3.298 -5.099 1.00 96.94 71 GLY A CA 1
ATOM 508 C C . GLY A 1 71 ? 9.285 4.305 -3.968 1.00 96.94 71 GLY A C 1
ATOM 509 O O . GLY A 1 71 ? 9.343 3.924 -2.802 1.00 96.94 71 GLY A O 1
ATOM 510 N N . ILE A 1 72 ? 9.447 5.601 -4.274 1.00 97.31 72 ILE A N 1
ATOM 511 C CA . ILE A 1 72 ? 9.545 6.653 -3.243 1.00 97.31 72 ILE A CA 1
ATOM 512 C C . ILE A 1 72 ? 8.196 6.855 -2.544 1.00 97.31 72 ILE A C 1
ATOM 514 O O . ILE A 1 72 ? 8.167 7.000 -1.321 1.00 97.31 72 ILE A O 1
ATOM 518 N N . ILE A 1 73 ? 7.100 6.871 -3.307 1.00 98.25 73 ILE A N 1
ATOM 519 C CA . ILE A 1 73 ? 5.743 6.960 -2.764 1.00 98.25 73 ILE A CA 1
ATOM 520 C C . ILE A 1 73 ? 5.493 5.790 -1.813 1.00 98.25 73 ILE A C 1
ATOM 522 O O . ILE A 1 73 ? 5.043 6.043 -0.702 1.00 98.25 73 ILE A O 1
ATOM 526 N N . ASP A 1 74 ? 5.877 4.563 -2.164 1.00 98.06 74 ASP A N 1
ATOM 527 C CA . ASP A 1 74 ? 5.614 3.394 -1.317 1.00 98.06 74 ASP A CA 1
ATOM 528 C C . ASP A 1 74 ? 6.374 3.447 0.011 1.00 98.06 74 ASP A C 1
ATOM 530 O O . ASP A 1 74 ? 5.844 3.065 1.055 1.00 98.06 74 ASP A O 1
ATOM 534 N N . TYR A 1 75 ? 7.612 3.960 0.015 1.00 98.19 75 TYR A N 1
ATOM 535 C CA . TYR A 1 75 ? 8.349 4.187 1.263 1.00 98.19 75 TYR A CA 1
ATOM 536 C C . TYR A 1 75 ? 7.608 5.162 2.184 1.00 98.19 75 TYR A C 1
ATOM 538 O O . TYR A 1 75 ? 7.524 4.931 3.390 1.00 98.19 75 TYR A O 1
ATOM 546 N N . VAL A 1 76 ? 7.069 6.248 1.625 1.00 98.62 76 VAL A N 1
ATOM 547 C CA . VAL A 1 76 ? 6.294 7.232 2.394 1.00 98.62 76 VAL A CA 1
ATOM 548 C C . VAL A 1 76 ? 4.962 6.637 2.837 1.00 98.62 76 VAL A C 1
ATOM 550 O O . VAL A 1 76 ? 4.585 6.794 3.993 1.00 98.62 76 VAL A O 1
ATOM 553 N N . PHE A 1 77 ? 4.272 5.931 1.946 1.00 98.69 77 PHE A N 1
ATOM 554 C CA . PHE A 1 77 ? 2.977 5.312 2.187 1.00 98.69 77 PHE A CA 1
ATOM 555 C C . PHE A 1 77 ? 3.048 4.267 3.302 1.00 98.69 77 PHE A C 1
ATOM 557 O O . PHE A 1 77 ? 2.302 4.344 4.272 1.00 98.69 77 PHE A O 1
ATOM 564 N N . THR A 1 78 ? 4.000 3.337 3.229 1.00 98.62 78 THR A N 1
ATOM 565 C CA . THR A 1 78 ? 4.173 2.282 4.240 1.00 98.62 78 THR A CA 1
ATOM 566 C C . THR A 1 78 ? 4.604 2.842 5.592 1.00 98.62 78 THR A C 1
ATOM 568 O O . THR A 1 78 ? 4.078 2.420 6.620 1.00 98.62 78 THR A O 1
ATOM 571 N N . ALA A 1 79 ? 5.478 3.854 5.615 1.00 98.69 79 ALA A N 1
ATOM 572 C CA . ALA A 1 79 ? 5.792 4.581 6.843 1.00 98.69 79 ALA A CA 1
ATOM 573 C C . ALA A 1 79 ? 4.558 5.307 7.406 1.00 98.69 79 ALA A C 1
ATOM 575 O O . ALA A 1 79 ? 4.325 5.259 8.613 1.00 98.69 79 ALA A O 1
ATOM 576 N N . ALA A 1 80 ? 3.750 5.933 6.544 1.00 98.81 80 ALA A N 1
ATOM 577 C CA . ALA A 1 80 ? 2.518 6.610 6.934 1.00 98.81 80 ALA A CA 1
ATOM 578 C C . ALA A 1 80 ? 1.504 5.635 7.545 1.00 98.81 80 ALA A C 1
ATOM 580 O O . ALA A 1 80 ? 0.925 5.959 8.575 1.00 98.81 80 ALA A O 1
ATOM 581 N N . LEU A 1 81 ? 1.344 4.430 6.987 1.00 98.81 81 LEU A N 1
ATOM 582 C CA . LEU A 1 81 ? 0.491 3.390 7.571 1.00 98.81 81 LEU A CA 1
ATOM 583 C C . LEU A 1 81 ? 0.944 2.995 8.983 1.00 98.81 81 LEU A C 1
ATOM 585 O O . LEU A 1 81 ? 0.105 2.832 9.861 1.00 98.81 81 LEU A O 1
ATOM 589 N N . ILE A 1 82 ? 2.255 2.892 9.228 1.00 98.88 82 ILE A N 1
ATOM 590 C CA . ILE A 1 82 ? 2.792 2.547 10.556 1.00 98.88 82 ILE A CA 1
ATOM 591 C C . ILE A 1 82 ? 2.443 3.622 11.593 1.00 98.88 82 ILE A C 1
ATOM 593 O O . ILE A 1 82 ? 2.132 3.294 12.735 1.00 98.88 82 ILE A O 1
ATOM 597 N N . VAL A 1 83 ? 2.511 4.901 11.216 1.00 98.75 83 VAL A N 1
ATOM 598 C CA . VAL A 1 83 ? 2.276 6.012 12.154 1.00 98.75 83 VAL A CA 1
ATOM 599 C C . VAL A 1 83 ? 0.819 6.479 12.213 1.00 98.75 83 VAL A C 1
ATOM 601 O O . VAL A 1 83 ? 0.452 7.176 13.157 1.00 98.75 83 VAL A O 1
ATOM 604 N N . ALA A 1 84 ? -0.014 6.101 11.237 1.00 98.75 84 ALA A N 1
ATOM 605 C CA . ALA A 1 84 ? -1.402 6.542 11.120 1.00 98.75 84 ALA A CA 1
ATOM 606 C C . ALA A 1 84 ? -2.246 6.304 12.387 1.00 98.75 84 ALA A C 1
ATOM 608 O O . ALA A 1 84 ? -2.905 7.264 12.791 1.00 98.75 84 ALA A O 1
ATOM 609 N N . PRO A 1 85 ? -2.197 5.133 13.060 1.00 98.75 85 PRO A N 1
ATO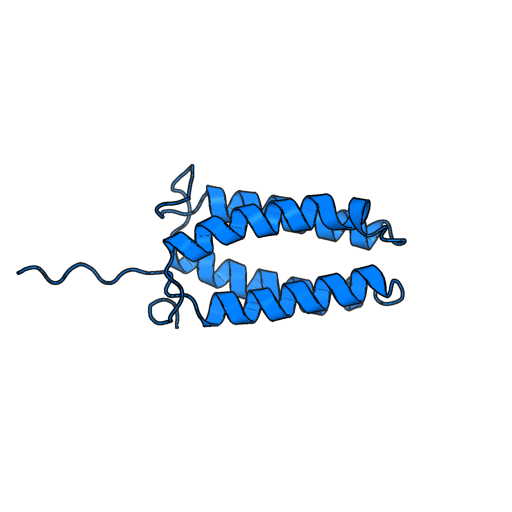M 610 C CA . PRO A 1 85 ? -2.993 4.904 14.269 1.00 98.75 85 PRO A CA 1
ATOM 611 C C . PRO A 1 85 ? -2.774 5.973 15.340 1.00 98.75 85 PRO A C 1
ATOM 613 O O . PRO A 1 85 ? -3.730 6.491 15.903 1.00 98.75 85 PRO A O 1
ATOM 616 N N 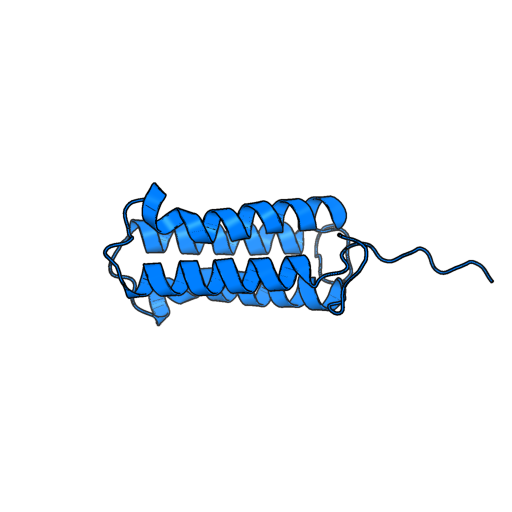. PHE A 1 86 ? -1.522 6.389 15.536 1.00 98.62 86 PHE A N 1
ATOM 617 C CA . PHE A 1 86 ? -1.142 7.359 16.563 1.00 98.62 86 PHE A CA 1
ATOM 618 C C . PHE A 1 86 ? -1.420 8.810 16.157 1.00 98.62 86 PHE A C 1
ATOM 620 O O . PHE A 1 86 ? -1.681 9.656 17.006 1.00 98.62 86 PHE A O 1
ATOM 627 N N . ILE A 1 87 ? -1.334 9.126 14.860 1.00 98.44 87 ILE A N 1
ATOM 628 C CA . ILE A 1 87 ? -1.603 10.481 14.352 1.00 98.44 87 ILE A CA 1
ATOM 629 C C . ILE A 1 87 ? -3.106 10.762 14.327 1.00 98.44 87 ILE A C 1
ATOM 631 O O . ILE A 1 87 ? -3.528 11.871 14.653 1.00 98.44 87 ILE A O 1
ATOM 635 N N . PHE A 1 88 ? -3.902 9.774 13.917 1.00 98.12 88 PHE A N 1
ATOM 636 C CA . PHE A 1 88 ? -5.351 9.904 13.780 1.00 98.12 88 PHE A CA 1
ATOM 637 C C . PHE A 1 88 ? -6.122 9.444 15.026 1.00 98.12 88 PHE A C 1
ATOM 639 O O . PHE A 1 88 ? -7.327 9.666 15.082 1.00 98.12 88 PHE A O 1
ATOM 646 N N . GLY A 1 89 ? -5.439 8.878 16.028 1.00 98.19 89 GLY A N 1
ATOM 647 C CA . GLY A 1 89 ? -6.001 8.577 17.347 1.00 98.19 89 GLY A CA 1
ATOM 648 C C . GLY A 1 89 ? -6.918 7.356 17.382 1.00 98.19 89 GLY A C 1
ATOM 649 O O . GLY A 1 89 ? -7.876 7.353 18.147 1.00 98.19 89 GLY A O 1
ATOM 650 N N . PHE A 1 90 ? -6.648 6.352 16.545 1.00 98.31 90 PHE A N 1
ATOM 651 C CA . PHE A 1 90 ? -7.388 5.083 16.522 1.00 98.31 90 PHE A CA 1
ATOM 652 C C . PHE A 1 90 ? -6.561 3.909 17.074 1.00 98.31 90 PHE A C 1
ATOM 654 O O . PHE A 1 90 ? -6.851 2.749 16.795 1.00 98.31 90 PHE A O 1
ATOM 661 N N . ASP A 1 91 ? -5.511 4.180 17.853 1.00 98.25 91 ASP A N 1
ATOM 662 C CA . ASP A 1 91 ? -4.655 3.153 18.458 1.00 98.25 91 ASP A CA 1
ATOM 663 C C . ASP A 1 91 ? -5.334 2.344 19.581 1.00 98.25 91 ASP A C 1
ATOM 665 O O . ASP A 1 91 ? -4.858 1.259 19.915 1.00 98.25 91 ASP A O 1
ATOM 669 N N . ASP A 1 92 ? -6.481 2.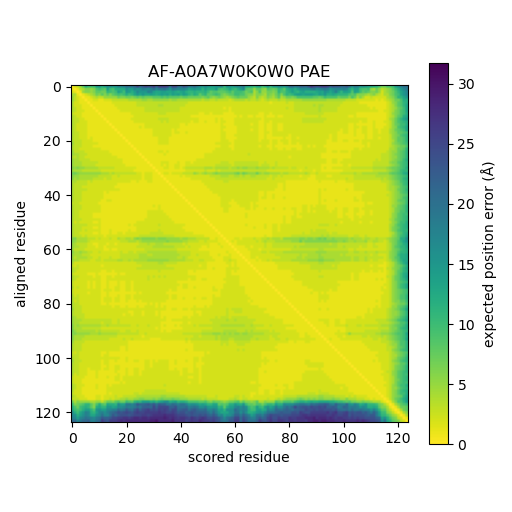803 20.092 1.00 97.56 92 ASP A N 1
ATOM 670 C CA . ASP A 1 92 ? -7.333 2.032 21.010 1.00 97.56 92 ASP A CA 1
ATOM 671 C C . ASP A 1 92 ? -8.167 0.942 20.293 1.00 97.56 92 ASP A C 1
ATOM 673 O O . ASP A 1 92 ? -8.589 -0.029 20.930 1.00 97.56 92 ASP A O 1
ATOM 677 N N . ASP A 1 93 ? -8.369 1.041 18.969 1.00 97.94 93 ASP A N 1
ATOM 678 C CA . ASP A 1 93 ? -8.909 -0.056 18.152 1.00 97.94 93 ASP A CA 1
ATOM 679 C C . ASP A 1 93 ? -7.781 -1.058 17.870 1.00 97.94 93 ASP A C 1
ATOM 681 O O . ASP A 1 93 ? -6.989 -0.923 16.932 1.00 97.94 93 ASP A O 1
ATOM 685 N N . GLY A 1 94 ? -7.697 -2.090 18.711 1.00 98.19 94 GLY A N 1
ATOM 686 C CA . GLY A 1 94 ? -6.636 -3.093 18.631 1.00 98.19 94 GLY A CA 1
ATOM 687 C C . GLY A 1 94 ? -6.582 -3.843 17.294 1.00 98.19 94 GLY A C 1
ATOM 688 O O . GLY A 1 94 ? -5.494 -4.238 16.863 1.00 98.19 94 GLY A O 1
ATOM 689 N N . THR A 1 95 ? -7.721 -4.019 16.615 1.00 98.50 95 THR A N 1
ATOM 690 C CA . THR A 1 95 ? -7.786 -4.693 15.311 1.00 98.50 95 THR A CA 1
ATOM 691 C C . THR A 1 95 ? -7.217 -3.789 14.225 1.00 98.50 95 THR A C 1
ATOM 693 O O . THR A 1 95 ? -6.344 -4.220 13.462 1.00 98.50 95 THR A O 1
ATOM 696 N N . ALA A 1 96 ? -7.652 -2.528 14.184 1.00 98.56 96 ALA A N 1
ATOM 697 C CA . ALA A 1 96 ? -7.129 -1.540 13.251 1.00 98.56 96 ALA A CA 1
ATOM 698 C C . ALA A 1 96 ? -5.633 -1.291 13.481 1.00 98.56 96 ALA A C 1
ATOM 700 O O . ALA A 1 96 ? -4.848 -1.368 12.535 1.00 98.56 96 ALA A O 1
ATOM 701 N N . LEU A 1 97 ? -5.209 -1.079 14.731 1.00 98.75 97 LEU A N 1
ATOM 702 C CA . LEU A 1 97 ? -3.804 -0.878 15.088 1.00 98.75 97 LEU A CA 1
ATOM 703 C C . LEU A 1 97 ? -2.930 -2.032 14.580 1.00 98.75 97 LEU A C 1
ATOM 705 O O . LEU A 1 97 ? -1.946 -1.804 13.871 1.00 98.75 97 LEU A O 1
ATOM 709 N N . ALA A 1 98 ? -3.293 -3.277 14.904 1.00 98.75 98 ALA A N 1
ATOM 710 C CA . ALA A 1 98 ? -2.528 -4.448 14.483 1.00 98.75 98 ALA A CA 1
ATOM 711 C C . ALA A 1 98 ? -2.474 -4.580 12.953 1.00 98.75 98 ALA A C 1
ATOM 713 O O . ALA A 1 98 ? -1.420 -4.903 12.398 1.00 98.75 98 ALA A O 1
ATOM 714 N N . PHE A 1 99 ? -3.584 -4.298 12.268 1.00 98.81 99 PHE A N 1
ATOM 715 C CA . PHE A 1 99 ? -3.654 -4.341 10.813 1.00 98.81 99 PHE A CA 1
ATOM 716 C C . PHE A 1 99 ? -2.744 -3.292 10.159 1.00 98.81 99 PHE A C 1
ATOM 718 O O . PHE A 1 99 ? -1.921 -3.645 9.313 1.00 98.81 99 PHE A O 1
ATOM 725 N N . PHE A 1 100 ? -2.834 -2.026 10.577 1.00 98.81 100 PHE A N 1
ATOM 726 C CA . PHE A 1 100 ? -2.015 -0.935 10.037 1.00 98.81 100 PHE A CA 1
ATOM 727 C C . PHE A 1 100 ? -0.520 -1.164 10.275 1.00 98.81 100 PHE A C 1
ATOM 729 O O . PHE A 1 100 ? 0.282 -0.993 9.355 1.00 98.81 100 PHE A O 1
ATOM 736 N N . LEU A 1 101 ? -0.135 -1.623 11.471 1.00 98.81 101 LEU A N 1
ATOM 737 C CA . LEU A 1 101 ? 1.255 -1.970 11.767 1.00 98.81 101 LEU A CA 1
ATOM 738 C C . LEU A 1 101 ? 1.733 -3.160 10.929 1.00 98.81 101 LEU A C 1
ATOM 740 O O . LEU A 1 101 ? 2.814 -3.103 10.344 1.00 98.81 101 LEU A O 1
ATOM 744 N N . GLY A 1 102 ? 0.936 -4.226 10.839 1.00 98.81 102 GLY A N 1
ATOM 745 C CA . GLY A 1 102 ? 1.286 -5.426 10.081 1.00 98.81 102 GLY A CA 1
ATOM 746 C C . GLY A 1 102 ? 1.471 -5.141 8.591 1.00 98.81 102 GLY A C 1
ATOM 747 O O . GLY A 1 102 ? 2.493 -5.512 8.009 1.00 98.81 102 GLY A O 1
ATOM 748 N N . VAL A 1 103 ? 0.517 -4.432 7.986 1.00 98.62 103 VAL A N 1
ATOM 749 C CA . VAL A 1 103 ? 0.572 -4.045 6.572 1.00 98.62 103 VAL A CA 1
ATOM 750 C C . VAL A 1 103 ? 1.670 -3.017 6.322 1.00 98.62 103 VAL A C 1
ATOM 752 O O . VAL A 1 103 ? 2.433 -3.177 5.374 1.00 98.62 103 VAL A O 1
ATOM 755 N N . GLY A 1 104 ? 1.806 -1.999 7.171 1.00 98.75 104 GLY A N 1
ATOM 756 C CA . GLY A 1 104 ? 2.838 -0.975 7.023 1.00 98.75 104 GLY A CA 1
ATOM 757 C C . GLY A 1 104 ? 4.254 -1.552 7.112 1.00 98.75 104 GLY A C 1
ATOM 758 O O . GLY A 1 104 ? 5.083 -1.296 6.241 1.00 98.75 104 GLY A O 1
ATOM 759 N N . ILE A 1 105 ? 4.529 -2.405 8.104 1.00 98.81 105 ILE A N 1
ATOM 760 C CA . ILE A 1 105 ? 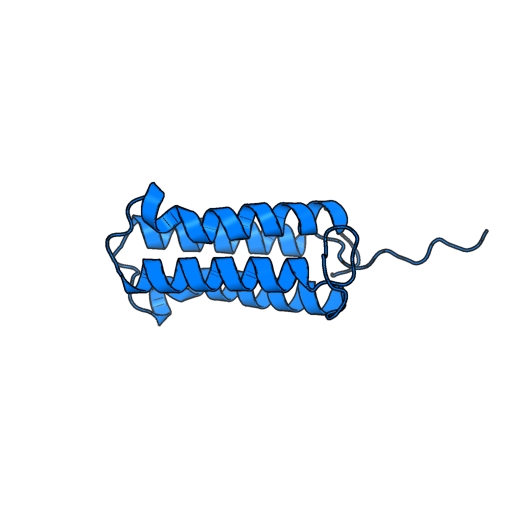5.833 -3.071 8.251 1.00 98.81 105 ILE A CA 1
ATOM 761 C C . ILE A 1 105 ? 6.067 -4.061 7.104 1.00 98.81 105 ILE A C 1
ATOM 763 O O . ILE A 1 105 ? 7.142 -4.060 6.501 1.00 98.81 105 ILE A O 1
ATOM 767 N N . GLY A 1 106 ? 5.074 -4.893 6.779 1.00 98.69 106 GLY A N 1
ATOM 768 C CA . GLY A 1 106 ? 5.170 -5.862 5.686 1.00 98.69 106 GLY A CA 1
ATOM 769 C C . GLY A 1 106 ? 5.412 -5.192 4.331 1.00 98.69 106 GLY A C 1
ATOM 770 O O . GLY A 1 106 ? 6.291 -5.614 3.579 1.00 98.69 106 GLY A O 1
ATOM 771 N N . GLY A 1 107 ? 4.694 -4.103 4.058 1.00 98.31 107 GLY A N 1
ATOM 772 C CA . GLY A 1 107 ? 4.873 -3.268 2.877 1.00 98.31 107 GLY A CA 1
ATOM 773 C C . GLY A 1 107 ? 6.258 -2.631 2.838 1.00 98.31 107 GLY A C 1
ATOM 774 O O . GLY A 1 107 ? 6.951 -2.752 1.835 1.00 98.31 107 GLY A O 1
ATOM 775 N N . LEU A 1 108 ? 6.733 -2.043 3.939 1.00 98.25 108 LEU A N 1
ATOM 776 C CA . LEU A 1 108 ? 8.065 -1.433 3.990 1.00 98.25 108 LEU A CA 1
ATOM 777 C C . LEU A 1 108 ? 9.179 -2.449 3.679 1.00 98.25 108 LEU A C 1
ATOM 779 O O . LEU A 1 108 ? 10.128 -2.143 2.950 1.00 98.25 108 LEU A O 1
ATOM 783 N N . LEU A 1 109 ? 9.050 -3.678 4.190 1.00 98.19 109 LEU A N 1
ATOM 784 C CA . LEU A 1 109 ? 9.960 -4.779 3.869 1.00 98.19 109 LEU A CA 1
ATOM 785 C C . LEU A 1 109 ? 9.884 -5.172 2.387 1.00 98.19 109 LEU A C 1
ATOM 787 O O . LEU A 1 109 ? 10.924 -5.393 1.761 1.00 98.19 109 LEU A O 1
ATOM 791 N N . LEU A 1 110 ? 8.679 -5.231 1.812 1.00 97.88 110 LEU A N 1
ATOM 792 C CA . LEU A 1 110 ? 8.478 -5.515 0.391 1.00 97.88 110 LEU A CA 1
ATOM 793 C C . LEU A 1 110 ? 9.120 -4.439 -0.495 1.00 97.88 110 LEU A C 1
ATOM 795 O O . LEU A 1 110 ? 9.867 -4.776 -1.417 1.00 97.88 110 LEU A O 1
ATOM 799 N N . VAL A 1 111 ? 8.895 -3.158 -0.195 1.00 97.06 111 VAL A N 1
ATOM 800 C CA . VAL A 1 111 ? 9.490 -2.016 -0.908 1.00 97.06 111 VAL A CA 1
ATOM 801 C C . VAL A 1 111 ? 11.016 -2.095 -0.848 1.00 97.06 111 VAL A C 1
ATOM 803 O O . VAL A 1 111 ? 11.683 -2.019 -1.879 1.00 97.06 111 VAL A O 1
ATOM 806 N N . ALA A 1 112 ? 11.588 -2.362 0.331 1.00 96.56 112 ALA A N 1
ATOM 807 C CA . ALA A 1 112 ? 13.033 -2.534 0.491 1.00 96.56 112 ALA A CA 1
ATOM 808 C C . ALA A 1 112 ? 13.608 -3.737 -0.279 1.00 96.56 112 ALA A C 1
ATOM 810 O O . ALA A 1 112 ? 14.765 -3.702 -0.703 1.00 96.56 112 ALA A O 1
ATOM 811 N N . ALA A 1 113 ? 12.815 -4.791 -0.480 1.00 96.81 113 ALA A N 1
ATOM 812 C CA . ALA A 1 113 ? 13.199 -5.975 -1.243 1.00 96.81 113 ALA A CA 1
ATOM 813 C C . ALA A 1 113 ? 12.985 -5.830 -2.763 1.00 96.81 113 ALA A C 1
ATOM 815 O O . ALA A 1 113 ? 13.317 -6.755 -3.517 1.00 96.81 113 ALA A O 1
ATOM 816 N N . THR A 1 114 ? 12.438 -4.706 -3.232 1.00 97.00 114 THR A N 1
ATOM 817 C CA . THR A 1 114 ? 12.016 -4.530 -4.624 1.00 97.00 114 THR A CA 1
ATOM 818 C C . THR A 1 114 ? 13.061 -3.820 -5.475 1.00 97.00 114 THR A C 1
ATOM 820 O O . THR A 1 114 ? 13.597 -2.771 -5.123 1.00 97.00 114 THR A O 1
ATOM 823 N N . ARG A 1 115 ? 13.305 -4.376 -6.668 1.00 95.12 115 ARG A N 1
ATOM 824 C CA . ARG A 1 115 ? 13.974 -3.666 -7.766 1.00 95.12 115 ARG A CA 1
ATOM 825 C C . ARG A 1 115 ? 12.908 -3.048 -8.681 1.00 95.12 115 ARG A C 1
ATOM 827 O O . ARG A 1 115 ? 12.297 -3.740 -9.489 1.00 95.12 115 ARG A O 1
ATOM 834 N N . PHE A 1 116 ? 12.662 -1.754 -8.518 1.00 91.50 116 PHE A N 1
ATOM 835 C CA . PHE A 1 116 ? 11.667 -0.983 -9.268 1.00 91.50 116 PHE A CA 1
ATOM 836 C C . PHE A 1 116 ? 12.136 -0.612 -10.676 1.00 91.50 116 PHE A C 1
ATOM 838 O O . PHE A 1 116 ? 11.333 -0.570 -11.604 1.00 91.50 116 PHE A O 1
ATOM 845 N N . VAL A 1 117 ? 13.431 -0.347 -10.847 1.00 84.38 117 VAL A N 1
ATOM 846 C CA . VAL A 1 117 ? 14.014 0.003 -12.148 1.00 84.38 117 VAL A CA 1
ATOM 847 C C . VAL A 1 117 ? 14.748 -1.210 -12.705 1.00 84.38 117 VAL A C 1
ATOM 849 O O . VAL A 1 117 ? 15.673 -1.725 -12.074 1.00 84.38 117 VAL A O 1
ATOM 852 N N . GLU A 1 118 ? 14.341 -1.664 -13.888 1.00 72.12 118 GLU A N 1
ATOM 853 C CA . GLU A 1 118 ? 15.090 -2.667 -14.645 1.00 72.12 118 GLU A CA 1
ATOM 854 C C . GLU A 1 118 ? 16.329 -2.009 -15.269 1.00 72.12 118 GLU A C 1
ATOM 856 O O . GLU A 1 118 ? 16.237 -0.925 -15.852 1.00 72.12 118 GLU A O 1
ATOM 861 N N . GLU A 1 119 ? 17.506 -2.632 -15.133 1.00 63.97 119 GLU A N 1
ATOM 862 C CA . GLU A 1 119 ? 18.685 -2.175 -15.875 1.00 63.97 119 GLU A CA 1
ATOM 863 C C . GLU A 1 119 ? 18.429 -2.356 -17.379 1.00 63.97 119 GLU A C 1
ATOM 865 O O . GLU A 1 119 ? 17.888 -3.394 -17.778 1.00 63.97 119 GLU A O 1
ATOM 870 N N . PRO A 1 120 ? 18.809 -1.380 -18.229 1.00 57.72 120 PRO A N 1
ATOM 871 C CA . PRO A 1 120 ? 18.733 -1.560 -19.669 1.00 57.72 120 PRO A CA 1
ATOM 872 C C . PRO A 1 120 ? 19.471 -2.845 -20.032 1.00 57.72 120 PRO A C 1
ATOM 874 O O . PRO A 1 120 ? 20.603 -3.049 -19.585 1.00 57.72 120 PRO A O 1
ATOM 877 N N . ALA A 1 121 ? 18.836 -3.716 -20.821 1.00 56.03 121 ALA A N 1
ATOM 878 C CA . ALA A 1 121 ? 19.502 -4.910 -21.318 1.00 56.03 121 ALA A CA 1
ATOM 879 C C . ALA A 1 121 ? 20.830 -4.482 -21.954 1.00 56.03 121 ALA A C 1
ATOM 881 O O . ALA A 1 121 ? 20.827 -3.645 -22.858 1.00 56.03 121 ALA A O 1
ATOM 882 N N . ALA A 1 122 ? 21.949 -5.014 -21.448 1.00 56.53 122 ALA A N 1
ATOM 883 C CA . ALA A 1 122 ? 23.256 -4.764 -22.032 1.00 56.53 122 ALA A CA 1
ATOM 884 C C . ALA A 1 122 ? 23.159 -5.097 -23.523 1.00 56.53 122 ALA A C 1
ATOM 886 O O . ALA A 1 122 ? 22.910 -6.251 -23.884 1.00 56.53 122 ALA A O 1
ATOM 887 N N . THR A 1 123 ? 23.269 -4.075 -24.369 1.00 54.72 123 THR A N 1
ATOM 888 C CA . THR A 1 123 ? 23.298 -4.220 -25.819 1.00 54.72 123 THR A CA 1
ATOM 889 C C . THR A 1 123 ? 24.447 -5.168 -26.147 1.00 54.72 123 THR A C 1
ATOM 891 O O . THR A 1 123 ? 25.610 -4.831 -25.934 1.00 54.72 123 THR A O 1
ATOM 894 N N . ARG A 1 124 ? 24.103 -6.392 -26.559 1.00 46.88 124 ARG A N 1
ATOM 895 C CA . ARG A 1 124 ? 25.042 -7.346 -27.152 1.00 46.88 124 ARG A CA 1
ATOM 896 C C . ARG A 1 124 ? 25.248 -7.014 -28.617 1.00 46.88 124 ARG A C 1
ATOM 898 O O . ARG A 1 124 ? 24.250 -6.615 -29.258 1.00 46.88 124 ARG A O 1
#

Sequence (124 aa):
MLNRGPVPARVHGMLDYVLGAVLVLAPFVLGFDDDTATTVCVVAGVAELFVGATTAWGPGLVKLISPAVHGIIDYVFTAALIVAPFIFGFDDDGTALAFFLGVGIGGLLLVAATRFVEEPAATR

Nearest PDB structures (foldseek):
  2chp-assembly1_A  TM=3.733E-01  e=8.742E+00  Bacillus subtilis subsp. subtilis str. 168
  3hiu-assembly1_A  TM=2.801E-01  e=9.717E+00  Xanthomonas campestris pv. campestris

Solvent-accessible surface area (backbone atoms only — not comparable to full-atom values): 6413 Å² total; per-residue (Å²): 108,54,66,46,50,90,39,49,39,58,57,51,40,52,47,32,52,53,49,14,52,45,33,50,44,40,39,76,76,72,58,50,86,43,71,64,51,38,50,52,36,31,51,49,10,53,49,39,37,50,52,40,32,27,22,54,53,84,63,26,80,41,76,76,39,51,38,67,56,48,57,53,48,47,52,51,50,19,52,45,38,50,48,39,30,73,75,74,68,36,54,84,36,60,67,47,32,52,48,34,40,52,51,11,52,53,43,40,53,50,59,67,32,23,17,41,44,80,76,77,76,79,84,125

Radius of gyration: 15.32 Å; Cα contacts (8 Å, |Δi|>4): 180; chains: 1; bounding box: 40×21×48 Å